Protein AF-A0A7Y5TI90-F1 (afdb_monomer_lite)

Foldseek 3Di:
DDDDDDDDDPDAAAAPVRARDDPVRHHCPPDDDDDPVCPPPPFAFDPQLVVLVVCCVPPNDPVSVVSNVVCVVPAKKWFWKAWDFDDFDPPDPDGTPRDTDIGTDWDADPVRDIDTDIDRGPVVVCVVPVRTDTDIDD

Secondary structure (DSSP, 8-state):
-------------B-TTS-BB-TTS-BSTT--PPP-S-TT--SPPPHHHHHHHHHHHHS--HHHHHHHHHHHHHS-EEEEEEEEE------SSS-----EEEEE--EE-TTS-EE---BS-HHHHHHH-TTPEEEEE-

pLDDT: mean 83.66, std 18.11, range [30.25, 98.19]

Radius of gyration: 24.12 Å; chains: 1; bounding box: 44×69×64 Å

Structure (mmCIF, N/CA/C/O backbone):
data_AF-A0A7Y5TI90-F1
#
_entry.id   AF-A0A7Y5TI90-F1
#
loop_
_atom_site.group_PDB
_atom_site.id
_atom_site.type_symbol
_atom_site.label_atom_id
_atom_site.label_alt_id
_atom_site.label_comp_id
_atom_site.label_asym_id
_atom_site.label_entity_id
_atom_site.label_seq_id
_atom_site.pdbx_PDB_ins_code
_atom_site.Cartn_x
_atom_site.Cartn_y
_atom_site.Cartn_z
_atom_site.occupancy
_atom_site.B_iso_or_equiv
_atom_site.auth_seq_id
_atom_site.auth_comp_id
_atom_site.auth_asym_id
_atom_site.auth_atom_id
_atom_site.pdbx_PDB_model_num
ATOM 1 N N . MET A 1 1 ? -4.852 -47.982 -32.701 1.00 38.16 1 MET A N 1
ATOM 2 C CA . MET A 1 1 ? -4.005 -47.191 -33.613 1.00 38.16 1 MET A CA 1
ATOM 3 C C . MET A 1 1 ? -3.700 -45.879 -32.924 1.00 38.16 1 MET A C 1
ATOM 5 O O . MET A 1 1 ? -4.611 -45.121 -32.628 1.00 38.16 1 MET A O 1
ATOM 9 N N . THR A 1 2 ? -2.434 -45.739 -32.555 1.00 40.16 2 THR A N 1
ATOM 10 C CA . THR A 1 2 ? -1.797 -44.613 -31.867 1.00 40.16 2 THR A CA 1
ATOM 11 C C . THR A 1 2 ? -1.664 -43.410 -32.797 1.00 40.16 2 THR A C 1
ATOM 13 O O . THR A 1 2 ? -1.452 -43.592 -33.992 1.00 40.16 2 THR A O 1
ATOM 16 N N . GLY A 1 3 ? -1.719 -42.202 -32.239 1.00 30.25 3 GLY A N 1
ATOM 17 C CA . GLY A 1 3 ? -1.345 -40.972 -32.934 1.00 30.25 3 GLY A CA 1
ATOM 18 C C . GLY A 1 3 ? -1.461 -39.765 -32.013 1.00 30.25 3 GLY A C 1
ATOM 19 O O . GLY A 1 3 ? -2.412 -39.001 -32.121 1.00 30.25 3 GLY A O 1
ATOM 20 N N . ALA A 1 4 ? -0.533 -39.655 -31.061 1.00 35.34 4 ALA A N 1
ATOM 21 C CA . ALA A 1 4 ? -0.366 -38.477 -30.221 1.00 35.34 4 ALA A CA 1
ATOM 22 C C . ALA A 1 4 ? 0.075 -37.279 -31.079 1.00 35.34 4 ALA A C 1
ATOM 24 O O . ALA A 1 4 ? 0.942 -37.419 -31.940 1.00 35.34 4 ALA A O 1
ATOM 25 N N . ALA A 1 5 ? -0.523 -36.113 -30.840 1.00 39.38 5 ALA A N 1
ATOM 26 C CA . ALA A 1 5 ? -0.069 -34.851 -31.402 1.00 39.38 5 ALA A CA 1
ATOM 27 C C . ALA A 1 5 ? 1.146 -34.364 -30.598 1.00 39.38 5 ALA A C 1
ATOM 29 O O . ALA A 1 5 ? 1.007 -33.913 -29.461 1.00 39.38 5 ALA A O 1
ATOM 30 N N . GLU A 1 6 ? 2.341 -34.484 -31.172 1.00 35.75 6 GLU A N 1
ATOM 31 C CA . GLU A 1 6 ? 3.555 -33.880 -30.626 1.00 35.75 6 GLU A CA 1
ATOM 32 C C . GLU A 1 6 ? 3.551 -32.377 -30.934 1.00 35.75 6 GLU A C 1
ATOM 34 O O . GLU A 1 6 ? 3.663 -31.942 -32.080 1.00 35.75 6 GLU A O 1
ATOM 39 N N . GLY A 1 7 ? 3.390 -31.570 -29.884 1.00 35.31 7 GLY A N 1
ATOM 40 C CA . GLY A 1 7 ? 3.568 -30.125 -29.940 1.00 35.31 7 GLY A CA 1
ATOM 41 C C . GLY A 1 7 ? 5.039 -29.777 -30.164 1.00 35.31 7 GLY A C 1
ATOM 42 O O . GLY A 1 7 ? 5.887 -30.047 -29.313 1.00 35.31 7 GLY A O 1
ATOM 43 N N . SER A 1 8 ? 5.323 -29.156 -31.309 1.00 39.00 8 SER A N 1
ATOM 44 C CA . SER A 1 8 ? 6.608 -28.552 -31.671 1.00 39.00 8 SER A CA 1
ATOM 45 C C . SER A 1 8 ? 7.084 -27.579 -30.582 1.00 39.00 8 SER A C 1
ATOM 47 O O . SER A 1 8 ? 6.670 -26.419 -30.549 1.00 39.00 8 SER A O 1
ATOM 49 N N . HIS A 1 9 ? 7.973 -28.038 -29.700 1.00 44.59 9 HIS A N 1
ATOM 50 C CA . HIS A 1 9 ? 8.706 -27.175 -28.778 1.00 44.59 9 HIS A CA 1
ATOM 51 C C . HIS A 1 9 ? 9.716 -26.354 -29.584 1.00 44.59 9 HIS A C 1
ATOM 53 O O . HIS A 1 9 ? 10.595 -26.914 -30.240 1.00 44.59 9 HIS A O 1
ATOM 59 N N . GLY A 1 10 ? 9.568 -25.027 -29.564 1.00 49.62 10 GLY A N 1
ATOM 60 C CA . GLY A 1 10 ? 10.476 -24.105 -30.241 1.00 49.62 10 GLY A CA 1
ATOM 61 C C . GLY A 1 10 ? 11.925 -24.368 -29.832 1.00 49.62 10 GLY A C 1
ATOM 62 O O . GLY A 1 10 ? 12.247 -24.412 -28.646 1.00 49.62 10 GLY A O 1
ATOM 63 N N . SER A 1 11 ? 12.792 -24.571 -30.824 1.00 60.84 11 SER A N 1
ATOM 64 C CA . SER A 1 11 ? 14.235 -24.700 -30.625 1.00 60.84 11 SER A CA 1
ATOM 65 C C . SER A 1 11 ? 14.749 -23.489 -29.843 1.00 60.84 11 SER A C 1
ATOM 67 O O . SER A 1 11 ? 14.777 -22.385 -30.381 1.00 60.84 11 SER A O 1
ATOM 69 N N . GLY A 1 12 ? 15.160 -23.688 -28.589 1.00 72.44 12 GLY A N 1
ATOM 70 C CA . GLY A 1 12 ? 15.764 -22.631 -27.780 1.00 72.44 12 GLY A CA 1
ATOM 71 C C . GLY A 1 12 ? 16.990 -22.023 -28.467 1.00 72.44 12 GLY A C 1
ATOM 72 O O . GLY A 1 12 ? 17.738 -22.727 -29.153 1.00 72.44 12 GLY A O 1
ATOM 73 N N . HIS A 1 13 ? 17.190 -20.715 -28.291 1.00 81.94 13 HIS A N 1
ATOM 74 C CA . HIS A 1 13 ? 18.363 -20.017 -28.810 1.00 81.94 13 HIS A CA 1
ATOM 75 C C . HIS A 1 13 ? 19.641 -20.625 -28.222 1.00 81.94 13 HIS A C 1
ATOM 77 O O . HIS A 1 13 ? 19.696 -20.998 -27.046 1.00 81.94 13 HIS A O 1
ATOM 83 N N . ARG A 1 14 ? 20.667 -20.755 -29.062 1.00 88.06 14 ARG A N 1
ATOM 84 C CA . ARG A 1 14 ? 21.992 -21.238 -28.672 1.00 88.06 14 ARG A CA 1
ATOM 85 C C . ARG A 1 14 ? 23.052 -20.243 -29.118 1.00 88.06 14 ARG A C 1
ATOM 87 O O . ARG A 1 14 ? 22.870 -19.577 -30.134 1.00 88.06 14 ARG A O 1
ATOM 94 N N . ASP A 1 15 ? 24.135 -20.139 -28.358 1.00 87.00 15 ASP A N 1
ATOM 95 C CA . ASP A 1 15 ? 25.283 -19.315 -28.735 1.00 87.00 15 ASP A CA 1
ATOM 96 C C . ASP A 1 15 ? 26.166 -20.014 -29.785 1.00 87.00 15 ASP A C 1
ATOM 98 O O . ASP A 1 15 ? 25.903 -21.144 -30.208 1.00 87.00 15 ASP A O 1
ATOM 102 N N . ALA A 1 16 ? 27.251 -19.352 -30.193 1.00 84.44 16 ALA A N 1
ATOM 103 C CA . ALA A 1 16 ? 28.215 -19.894 -31.153 1.00 84.44 16 ALA A CA 1
ATOM 104 C C . ALA A 1 16 ? 28.914 -21.187 -30.676 1.00 84.44 16 ALA A C 1
ATOM 106 O O . ALA A 1 16 ? 29.538 -21.878 -31.479 1.00 84.44 16 ALA A O 1
ATOM 107 N N . GLN A 1 17 ? 28.813 -21.527 -29.387 1.00 84.62 17 GLN A N 1
ATOM 108 C CA . GLN A 1 17 ? 29.365 -22.732 -28.766 1.00 84.62 17 GLN A CA 1
ATOM 109 C C . GLN A 1 17 ? 28.280 -23.786 -28.477 1.00 84.62 17 GLN A C 1
ATOM 111 O O . GLN A 1 17 ? 28.563 -24.817 -27.868 1.00 84.62 17 GLN A O 1
ATOM 116 N N . GLY A 1 18 ? 27.038 -23.557 -28.915 1.00 86.25 18 GLY A N 1
ATOM 117 C CA . GLY A 1 18 ? 25.920 -24.477 -28.729 1.00 86.25 18 GLY A CA 1
ATOM 118 C C . GLY A 1 18 ? 25.314 -24.470 -27.323 1.00 86.25 18 GLY A C 1
ATOM 119 O O . GLY A 1 18 ? 24.439 -25.297 -27.046 1.00 86.25 18 GLY A O 1
ATOM 120 N N . ARG A 1 19 ? 25.724 -23.560 -26.433 1.00 87.69 19 ARG A N 1
ATOM 121 C CA . ARG A 1 19 ? 25.138 -23.418 -25.092 1.00 87.69 19 ARG A CA 1
ATOM 122 C C . ARG A 1 19 ? 23.770 -22.748 -25.190 1.00 87.69 19 ARG A C 1
ATOM 124 O O . ARG A 1 19 ? 23.586 -21.920 -26.079 1.00 87.69 19 ARG A O 1
ATOM 131 N N . PRO A 1 20 ? 22.816 -23.056 -24.293 1.00 89.94 20 PRO A N 1
ATOM 132 C CA . PRO A 1 20 ? 21.576 -22.296 -24.198 1.00 89.94 20 PRO A CA 1
ATOM 133 C C . PRO A 1 20 ? 21.888 -20.805 -24.065 1.00 89.94 20 PRO A C 1
ATOM 135 O O . PRO A 1 20 ? 22.676 -20.414 -23.200 1.00 89.94 20 PRO A O 1
ATOM 138 N N . ALA A 1 21 ? 21.249 -19.985 -24.888 1.00 90.31 21 ALA A N 1
ATOM 139 C CA . ALA A 1 21 ? 21.475 -18.551 -24.947 1.00 90.31 21 ALA A CA 1
ATOM 140 C C . ALA A 1 21 ? 20.159 -17.771 -24.956 1.00 90.31 21 ALA A C 1
ATOM 142 O O . ALA A 1 21 ? 19.089 -18.329 -25.215 1.00 90.31 21 ALA A O 1
ATOM 143 N N . ASP A 1 22 ? 20.236 -16.486 -24.632 1.00 87.62 22 ASP A N 1
ATOM 144 C CA . ASP A 1 22 ? 19.128 -15.559 -24.834 1.00 87.62 22 ASP A CA 1
ATOM 145 C C . ASP A 1 22 ? 18.970 -15.194 -26.321 1.00 87.62 22 ASP A C 1
ATOM 147 O O . ASP A 1 22 ? 19.723 -15.641 -27.192 1.00 87.62 22 ASP A O 1
ATOM 151 N N . SER A 1 23 ? 17.975 -14.365 -26.631 1.00 86.62 23 SER A N 1
ATOM 152 C CA . SER A 1 23 ? 17.723 -13.887 -27.994 1.00 86.62 23 SER A CA 1
ATOM 153 C C . SER A 1 23 ? 18.863 -13.037 -28.573 1.00 86.62 23 SER A C 1
ATOM 155 O O . SER A 1 23 ? 18.893 -12.824 -29.782 1.00 86.62 23 SER A O 1
ATOM 157 N N . ALA A 1 24 ? 19.802 -12.565 -27.745 1.00 85.06 24 ALA A N 1
ATOM 158 C CA . ALA A 1 24 ? 21.003 -11.847 -28.168 1.00 85.06 24 ALA A CA 1
ATOM 15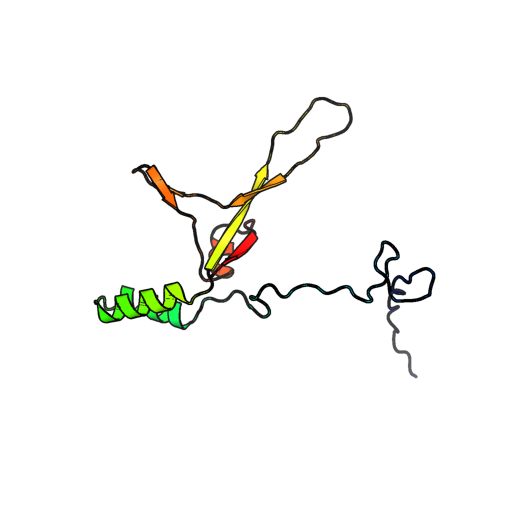9 C C . ALA A 1 24 ? 22.212 -12.782 -28.384 1.00 85.06 24 ALA A C 1
ATOM 161 O O . ALA A 1 24 ? 23.310 -12.312 -28.684 1.00 85.06 24 ALA A O 1
ATOM 162 N N . GLY A 1 25 ? 22.032 -14.102 -28.245 1.00 85.62 25 GLY A N 1
ATOM 163 C CA . GLY A 1 25 ? 23.088 -15.096 -28.437 1.00 85.62 25 GLY A CA 1
ATOM 164 C C . GLY A 1 25 ? 24.085 -15.173 -27.279 1.00 85.62 25 GLY A C 1
ATOM 165 O O . GLY A 1 25 ? 25.141 -15.785 -27.431 1.00 85.62 25 GLY A O 1
ATOM 166 N N . GLN A 1 26 ? 23.777 -14.581 -26.120 1.00 85.56 26 GLN A N 1
ATOM 167 C CA . GLN A 1 26 ? 24.602 -14.711 -24.922 1.00 85.56 26 GLN A CA 1
ATOM 168 C C . GLN A 1 26 ? 24.170 -15.912 -24.087 1.00 85.56 26 GLN A C 1
ATOM 170 O O . GLN A 1 26 ? 22.996 -16.037 -23.733 1.00 85.56 26 GLN A O 1
ATOM 175 N N . ALA A 1 27 ? 25.138 -16.740 -23.692 1.00 88.75 27 ALA A N 1
ATOM 176 C CA . ALA A 1 27 ? 24.904 -17.890 -22.827 1.00 88.75 27 ALA A CA 1
ATOM 177 C C . ALA A 1 27 ? 24.157 -17.518 -21.532 1.00 88.75 27 ALA A C 1
ATOM 179 O O . ALA A 1 27 ? 24.413 -16.475 -20.924 1.00 88.75 27 ALA A O 1
ATOM 180 N N . TRP A 1 28 ? 23.254 -18.400 -21.098 1.00 84.81 28 TRP A N 1
ATOM 181 C CA . TRP A 1 28 ? 22.576 -18.293 -19.798 1.00 84.81 28 TRP A CA 1
ATOM 182 C C . TRP A 1 28 ? 23.495 -18.604 -18.613 1.00 84.81 28 TRP A C 1
ATOM 184 O O . TRP A 1 28 ? 23.214 -18.211 -17.485 1.00 84.81 28 TRP A O 1
ATOM 194 N N . GLU A 1 29 ? 24.587 -19.324 -18.861 1.00 87.00 29 GLU A N 1
ATOM 195 C C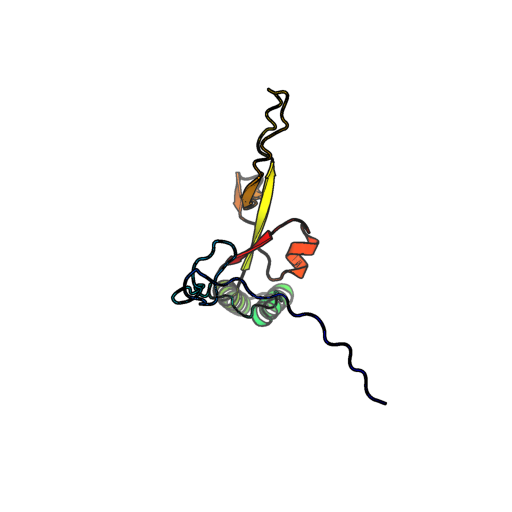A . GLU A 1 29 ? 25.565 -19.706 -17.848 1.00 87.00 29 GLU A CA 1
ATOM 196 C C . GLU A 1 29 ? 26.111 -18.472 -17.110 1.00 87.00 29 GLU A C 1
ATOM 198 O O . GLU A 1 29 ? 26.590 -17.522 -17.726 1.00 87.00 29 GLU A O 1
ATOM 203 N N . GLY A 1 30 ? 26.007 -18.475 -15.778 1.00 83.50 30 GLY A N 1
ATOM 204 C CA . GLY A 1 30 ? 26.441 -17.362 -14.926 1.00 83.50 30 GLY A CA 1
ATOM 205 C C . GLY A 1 30 ? 25.442 -16.206 -14.790 1.00 83.50 30 GLY A C 1
ATOM 206 O O . GLY A 1 30 ? 25.690 -15.305 -13.992 1.00 83.50 30 GLY A O 1
ATOM 207 N N . LYS A 1 31 ? 24.303 -16.227 -15.500 1.00 84.75 31 LYS A N 1
ATOM 208 C CA . LYS A 1 31 ? 23.209 -15.267 -15.288 1.00 84.75 31 LYS A CA 1
ATOM 209 C C . LYS A 1 31 ? 22.320 -15.745 -14.139 1.00 84.75 31 LYS A C 1
ATOM 211 O O . LYS A 1 31 ? 21.807 -16.860 -14.165 1.00 84.75 31 LYS A O 1
ATOM 216 N N . SER A 1 32 ? 22.105 -14.892 -13.143 1.00 82.69 32 SER A N 1
ATOM 217 C CA . SER A 1 32 ? 21.137 -15.116 -12.068 1.00 82.69 32 SER A CA 1
ATOM 218 C C . SER A 1 32 ? 20.252 -13.886 -11.904 1.00 82.69 32 SER A C 1
ATOM 220 O O . SER A 1 32 ? 20.699 -12.755 -12.089 1.00 82.69 32 SER A O 1
ATOM 222 N N . ILE A 1 33 ? 18.978 -14.110 -11.581 1.00 78.69 33 ILE A N 1
ATOM 223 C CA . ILE A 1 33 ? 18.064 -13.036 -11.192 1.00 78.69 33 ILE A CA 1
ATOM 224 C C . ILE A 1 33 ? 18.124 -12.943 -9.665 1.00 78.69 33 ILE A C 1
ATOM 226 O O . ILE A 1 33 ? 17.811 -13.933 -8.997 1.00 78.69 33 ILE A O 1
ATOM 230 N N . PRO A 1 34 ? 18.538 -11.801 -9.090 1.00 79.75 34 PRO A N 1
ATOM 231 C CA . PRO A 1 34 ? 18.484 -11.602 -7.650 1.00 79.75 34 PRO A CA 1
ATOM 232 C C . PRO A 1 34 ? 17.047 -11.759 -7.144 1.00 79.75 34 PRO A C 1
ATOM 234 O O . PRO A 1 34 ? 16.114 -11.215 -7.735 1.00 79.75 34 PRO A O 1
ATOM 237 N N . SER A 1 35 ? 16.854 -12.484 -6.039 1.00 78.56 35 SER A N 1
ATOM 238 C CA . SER A 1 35 ? 15.550 -12.500 -5.371 1.00 78.56 35 SER A CA 1
ATOM 239 C C . SER A 1 35 ? 15.286 -11.128 -4.753 1.00 78.56 35 SER A C 1
ATOM 241 O O . SER A 1 35 ? 16.143 -10.569 -4.073 1.00 78.56 35 SER A O 1
ATOM 243 N N . HIS A 1 36 ? 14.087 -10.596 -4.974 1.00 75.50 36 HIS A N 1
ATOM 244 C CA . HIS A 1 36 ? 13.653 -9.302 -4.448 1.00 75.50 36 HIS A CA 1
ATOM 245 C C . HIS A 1 36 ? 12.942 -9.418 -3.084 1.00 75.50 36 HIS A C 1
ATOM 247 O O . HIS A 1 36 ? 12.202 -8.518 -2.711 1.00 75.50 36 HIS A O 1
ATOM 253 N N . GLY A 1 37 ? 13.086 -10.532 -2.351 1.00 79.94 37 GLY A N 1
ATOM 254 C CA . GLY A 1 37 ? 12.555 -10.698 -0.981 1.00 79.94 37 GLY A CA 1
ATOM 255 C C . GLY A 1 37 ? 11.029 -10.841 -0.847 1.00 79.94 37 GLY A C 1
ATOM 256 O O . GLY A 1 37 ? 10.543 -11.184 0.225 1.00 79.94 37 GLY A O 1
ATOM 257 N N . PHE A 1 38 ? 10.288 -10.639 -1.938 1.00 80.25 38 PHE A N 1
ATOM 258 C CA . PHE A 1 38 ? 8.830 -10.816 -2.047 1.00 80.25 38 PHE A CA 1
ATOM 259 C C . PHE A 1 38 ? 8.463 -12.005 -2.952 1.00 80.25 38 PHE A C 1
ATOM 261 O O . PHE A 1 38 ? 7.412 -12.037 -3.584 1.00 80.25 38 PHE A O 1
ATOM 268 N N . SER A 1 39 ? 9.372 -12.969 -3.109 1.00 77.12 39 SER A N 1
ATOM 269 C CA . SER A 1 39 ? 9.105 -14.175 -3.896 1.00 77.12 39 SER A CA 1
ATOM 270 C C . SER A 1 39 ? 8.024 -15.022 -3.213 1.00 77.12 39 SER A C 1
ATOM 272 O O . SER A 1 39 ? 8.141 -15.313 -2.028 1.00 77.12 39 SER A O 1
ATOM 274 N N . GLY A 1 40 ? 7.001 -15.440 -3.965 1.00 82.50 40 GLY A N 1
ATOM 275 C CA . GLY A 1 40 ? 5.883 -16.238 -3.437 1.00 82.50 40 GLY A CA 1
ATOM 276 C C . GLY A 1 40 ? 4.745 -15.418 -2.825 1.00 82.50 40 GLY A C 1
ATOM 277 O O . GLY A 1 40 ? 3.810 -15.993 -2.284 1.00 82.50 40 GLY A O 1
ATOM 278 N N . ASP A 1 41 ? 4.819 -14.095 -2.926 1.00 89.19 41 ASP A N 1
ATOM 279 C CA . ASP A 1 41 ? 3.738 -13.197 -2.558 1.00 89.19 41 ASP A CA 1
ATOM 280 C C . ASP A 1 41 ? 2.524 -13.373 -3.498 1.00 89.19 41 ASP A C 1
ATOM 282 O O . ASP A 1 41 ? 2.640 -13.193 -4.712 1.00 89.19 41 ASP A O 1
ATOM 286 N N . ASP A 1 42 ? 1.367 -13.734 -2.937 1.00 93.38 42 ASP A N 1
ATOM 287 C CA . ASP A 1 42 ? 0.111 -13.970 -3.664 1.00 93.38 42 ASP A CA 1
ATOM 288 C C . ASP A 1 42 ? -0.771 -12.715 -3.813 1.00 93.38 42 ASP A C 1
ATOM 290 O O . ASP A 1 42 ? -1.829 -12.757 -4.445 1.00 93.38 42 ASP A O 1
ATOM 294 N N . GLY A 1 43 ? -0.330 -11.584 -3.256 1.00 94.88 43 GLY A N 1
ATOM 295 C CA . GLY A 1 43 ? -1.036 -10.309 -3.308 1.00 94.88 43 GLY A CA 1
ATOM 296 C C . GLY A 1 43 ? -2.190 -10.150 -2.318 1.00 94.88 43 GLY A C 1
ATOM 297 O O . GLY A 1 43 ? -2.870 -9.121 -2.365 1.00 94.88 43 GLY A O 1
ATOM 298 N N . THR A 1 44 ? -2.431 -11.120 -1.436 1.00 97.00 44 THR A N 1
ATOM 299 C CA . THR A 1 44 ? -3.456 -11.017 -0.391 1.00 97.00 44 THR A CA 1
ATOM 300 C C . THR A 1 44 ? -2.977 -10.171 0.796 1.00 97.00 44 THR A C 1
ATOM 302 O O . THR A 1 44 ? -1.778 -9.948 0.992 1.00 97.00 44 THR A O 1
ATOM 305 N N . ALA A 1 45 ? -3.933 -9.638 1.564 1.00 96.62 45 ALA A N 1
ATOM 306 C CA . ALA A 1 45 ? -3.623 -8.895 2.780 1.00 96.62 45 ALA A CA 1
ATOM 307 C C . ALA A 1 45 ? -3.137 -9.831 3.889 1.00 96.62 45 ALA A C 1
ATOM 309 O O . ALA A 1 45 ? -3.655 -10.934 4.041 1.00 96.62 45 ALA A O 1
ATOM 310 N N . ASP A 1 46 ? -2.195 -9.344 4.695 1.00 95.25 46 ASP A N 1
ATOM 311 C CA . ASP A 1 46 ? -1.750 -10.034 5.902 1.00 95.25 46 ASP A CA 1
ATOM 312 C C . ASP A 1 46 ? -2.929 -10.206 6.878 1.00 95.25 46 ASP A C 1
ATOM 314 O O . ASP A 1 46 ? -3.575 -9.231 7.281 1.00 95.25 46 ASP A O 1
ATOM 318 N N . GLU A 1 47 ? -3.230 -11.456 7.233 1.00 95.19 47 GLU A N 1
ATOM 319 C CA . GLU A 1 47 ? -4.356 -11.799 8.099 1.00 95.19 47 GLU A CA 1
ATOM 320 C C . GLU A 1 47 ? -4.227 -11.176 9.496 1.00 95.19 47 GLU A C 1
ATOM 322 O O . GLU A 1 47 ? -5.240 -10.755 10.064 1.00 95.19 47 GLU A O 1
ATOM 327 N N . GLU A 1 48 ? -3.007 -11.057 10.035 1.00 95.31 48 GLU A N 1
ATOM 328 C CA . GLU A 1 48 ? -2.762 -10.453 11.348 1.00 95.31 48 GLU A CA 1
ATOM 329 C C . GLU A 1 48 ? -3.055 -8.952 11.317 1.00 95.31 48 GLU A C 1
ATOM 331 O O . GLU A 1 48 ? -3.753 -8.439 12.196 1.00 95.31 48 GLU A O 1
ATOM 336 N N . LEU A 1 49 ? -2.610 -8.252 10.266 1.00 96.56 49 LEU A N 1
ATOM 337 C CA . LEU A 1 49 ? -2.919 -6.833 10.080 1.00 96.56 49 LEU A CA 1
ATOM 338 C C . LEU A 1 49 ? -4.425 -6.607 9.932 1.00 96.56 49 LEU A C 1
ATOM 340 O O . LEU A 1 49 ? -4.986 -5.698 10.547 1.00 96.56 49 LEU A O 1
ATOM 344 N N . VAL A 1 50 ? -5.101 -7.436 9.134 1.00 96.75 50 VAL A N 1
ATOM 345 C CA . VAL A 1 50 ? -6.552 -7.336 8.946 1.00 96.75 50 VAL A CA 1
ATOM 346 C C . VAL A 1 50 ? -7.293 -7.585 10.262 1.00 96.75 50 VAL A C 1
ATOM 348 O O . VAL A 1 50 ? -8.251 -6.870 10.567 1.00 96.75 50 VAL A O 1
ATOM 351 N N . ALA A 1 51 ? -6.864 -8.566 11.059 1.00 96.12 51 ALA A N 1
ATOM 352 C CA . ALA A 1 51 ? -7.439 -8.826 12.374 1.00 96.12 51 ALA A CA 1
ATOM 353 C C . ALA A 1 51 ? -7.227 -7.644 13.334 1.00 96.12 51 ALA A C 1
ATOM 355 O O . ALA A 1 51 ? -8.183 -7.217 13.986 1.00 96.12 51 ALA A O 1
ATOM 356 N N . ALA A 1 52 ? -6.020 -7.069 13.369 1.00 96.62 52 ALA A N 1
ATOM 357 C CA . ALA A 1 52 ? -5.700 -5.915 14.204 1.00 96.62 52 ALA A CA 1
ATOM 358 C C . ALA A 1 52 ? -6.515 -4.670 13.815 1.00 96.62 52 ALA A C 1
ATOM 360 O O . ALA A 1 52 ? -7.071 -4.003 14.685 1.00 96.62 52 ALA A O 1
ATOM 361 N N . LEU A 1 53 ? -6.675 -4.396 12.514 1.00 96.06 53 LEU A N 1
ATOM 362 C CA . LEU A 1 53 ? -7.519 -3.304 12.015 1.00 96.06 53 LEU A CA 1
ATOM 363 C C . LEU A 1 53 ? -8.987 -3.481 12.427 1.00 96.06 53 LEU A C 1
ATOM 365 O O . LEU A 1 53 ? -9.626 -2.524 12.866 1.00 96.06 53 LEU A O 1
ATOM 369 N N . ARG A 1 54 ? -9.528 -4.705 12.324 1.00 97.06 54 ARG A N 1
ATOM 370 C CA . ARG A 1 54 ? -10.898 -4.997 12.780 1.00 97.06 54 ARG A CA 1
ATOM 371 C C . ARG A 1 54 ? -11.042 -4.798 14.285 1.00 97.06 54 ARG A C 1
ATOM 373 O O . ARG A 1 54 ? -12.023 -4.192 14.705 1.00 97.06 54 ARG A O 1
ATOM 380 N N . ALA A 1 55 ? -10.079 -5.276 15.074 1.00 96.56 55 ALA A N 1
ATOM 381 C CA . ALA A 1 55 ? -10.083 -5.110 16.523 1.00 96.56 55 ALA A CA 1
ATOM 382 C C . ALA A 1 55 ? -10.034 -3.627 16.917 1.00 96.56 55 ALA A C 1
ATOM 384 O O . ALA A 1 55 ? -10.832 -3.195 17.746 1.00 96.56 55 ALA A O 1
ATOM 385 N N . ALA A 1 56 ? -9.167 -2.837 16.275 1.00 96.75 56 ALA A N 1
ATOM 386 C CA . ALA A 1 56 ? -9.059 -1.398 16.509 1.00 96.75 56 ALA A CA 1
ATOM 387 C C . ALA A 1 56 ? -10.363 -0.658 16.174 1.00 96.75 56 ALA A C 1
ATOM 389 O O . ALA A 1 56 ? -10.756 0.257 16.894 1.00 96.75 56 ALA A O 1
ATOM 390 N N . ALA A 1 57 ? -11.062 -1.080 15.115 1.00 96.69 57 ALA A N 1
ATOM 391 C CA . ALA A 1 57 ? -12.347 -0.504 14.729 1.00 96.69 57 ALA A CA 1
ATOM 392 C C . ALA A 1 57 ? -13.501 -0.900 15.669 1.00 96.69 57 ALA A C 1
ATOM 394 O O . ALA A 1 57 ? -14.409 -0.100 15.887 1.00 96.69 57 ALA A O 1
ATOM 395 N N . SER A 1 58 ? -13.501 -2.126 16.205 1.00 97.06 58 SER A N 1
ATOM 396 C CA . SER A 1 58 ? -14.600 -2.630 17.039 1.00 97.06 58 SER A CA 1
ATOM 397 C C . SER A 1 58 ? -14.446 -2.302 18.523 1.00 97.06 58 SER A C 1
ATOM 399 O O . SER A 1 58 ? -15.435 -2.007 19.191 1.00 97.06 58 SER A O 1
ATOM 401 N N . THR A 1 59 ? -13.220 -2.380 19.040 1.00 94.81 59 THR A N 1
ATOM 402 C CA . THR A 1 59 ? -12.910 -2.271 20.469 1.00 94.81 59 THR A CA 1
ATOM 403 C C . THR A 1 59 ? -11.601 -1.495 20.645 1.00 94.81 59 THR A C 1
ATOM 405 O O . THR A 1 59 ? -10.554 -2.100 20.878 1.00 94.81 59 THR A O 1
ATOM 408 N N . PRO A 1 60 ? -11.633 -0.159 20.512 1.00 93.50 60 PRO A N 1
ATOM 409 C CA . PRO A 1 60 ? -10.437 0.664 20.636 1.00 93.50 60 PRO A CA 1
ATOM 410 C C . PRO A 1 60 ? -9.826 0.556 22.039 1.00 93.50 60 PRO A C 1
ATOM 412 O O . PRO A 1 60 ? -10.549 0.454 23.032 1.00 93.50 60 PRO A O 1
ATOM 415 N N . GLY A 1 61 ? -8.501 0.630 22.121 1.00 96.19 61 GLY A N 1
ATOM 416 C CA . GLY A 1 61 ? -7.756 0.669 23.378 1.00 96.19 61 GLY A CA 1
ATOM 417 C C . GLY A 1 61 ? -6.252 0.540 23.149 1.00 96.19 61 GLY A C 1
ATOM 418 O O . GLY A 1 61 ? -5.830 0.031 22.112 1.00 96.19 61 GLY A O 1
ATOM 419 N N . ASP A 1 62 ? -5.458 0.974 24.126 1.00 97.00 62 ASP A N 1
ATOM 420 C CA . ASP A 1 62 ? -3.996 1.094 24.016 1.00 97.00 62 ASP A CA 1
ATOM 421 C C . ASP A 1 62 ? -3.303 -0.229 23.640 1.00 97.00 62 ASP A C 1
ATOM 423 O O . ASP A 1 62 ? -2.373 -0.250 22.829 1.00 97.00 62 ASP A O 1
ATOM 427 N N . ASP A 1 63 ? -3.784 -1.355 24.177 1.00 96.19 63 ASP A N 1
ATOM 428 C CA . ASP A 1 63 ? -3.259 -2.687 23.849 1.00 96.19 63 ASP A CA 1
ATOM 429 C C . ASP A 1 63 ? -3.530 -3.055 22.381 1.00 96.19 63 ASP A C 1
ATOM 431 O O . ASP A 1 63 ? -2.671 -3.608 21.693 1.00 96.19 63 ASP A O 1
ATOM 435 N N . VAL A 1 64 ? -4.721 -2.718 21.879 1.00 96.62 64 VAL A N 1
ATOM 436 C CA . VAL A 1 64 ? -5.128 -2.985 20.493 1.00 96.62 64 VAL A CA 1
ATOM 437 C C . VAL A 1 64 ? -4.367 -2.083 19.527 1.00 96.62 64 VAL A C 1
ATOM 439 O O . VAL A 1 64 ? -3.932 -2.545 18.475 1.00 96.62 64 VAL A O 1
ATOM 442 N N . GLU A 1 65 ? -4.158 -0.819 19.893 1.00 96.69 65 GLU A N 1
ATOM 443 C CA . GLU A 1 65 ? -3.327 0.107 19.125 1.00 96.69 65 GLU A CA 1
ATOM 444 C C . GLU A 1 65 ? -1.879 -0.384 19.053 1.00 96.69 65 GLU A C 1
ATOM 446 O O . GLU A 1 65 ? -1.299 -0.430 17.970 1.00 96.69 65 GLU A O 1
ATOM 451 N N . SER A 1 66 ? -1.317 -0.839 20.174 1.00 96.44 66 SER A N 1
ATOM 452 C CA . SER A 1 66 ? 0.043 -1.387 20.222 1.00 96.44 66 SER A CA 1
ATOM 453 C C . SER A 1 66 ? 0.201 -2.611 19.314 1.00 96.44 66 SER A C 1
ATOM 455 O O . SER A 1 66 ? 1.180 -2.708 18.570 1.00 96.44 66 SER A O 1
ATOM 457 N N . LEU A 1 67 ? -0.779 -3.522 19.324 1.00 95.19 67 LEU A N 1
ATOM 458 C CA . LEU A 1 67 ? -0.812 -4.673 18.418 1.00 95.19 67 LEU A CA 1
ATOM 459 C C . LEU A 1 67 ? -0.938 -4.242 16.953 1.00 95.19 67 LEU A C 1
ATOM 461 O O . LEU A 1 67 ? -0.204 -4.746 16.106 1.00 95.19 67 LEU A O 1
ATOM 465 N N . LEU A 1 68 ? -1.807 -3.273 16.653 1.00 97.25 68 LEU A N 1
ATOM 466 C CA . LEU A 1 68 ? -1.949 -2.732 15.304 1.00 97.25 68 LEU A CA 1
ATOM 467 C C . LEU A 1 68 ? -0.638 -2.120 14.806 1.00 97.25 68 LEU A C 1
ATOM 469 O O . LEU A 1 68 ? -0.235 -2.396 13.679 1.00 97.25 68 LEU A O 1
ATOM 473 N N . MET A 1 69 ? 0.046 -1.325 15.630 1.00 97.19 69 MET A N 1
ATOM 474 C CA . MET A 1 69 ? 1.326 -0.719 15.255 1.00 97.19 69 MET A CA 1
ATOM 475 C C . MET A 1 69 ? 2.401 -1.779 14.996 1.00 97.19 69 MET A C 1
ATOM 477 O O . MET A 1 69 ? 3.170 -1.644 14.042 1.00 97.19 69 MET A O 1
ATOM 481 N N . ALA A 1 70 ? 2.428 -2.859 15.784 1.00 96.19 70 ALA A N 1
ATOM 482 C CA . ALA A 1 70 ? 3.327 -3.984 15.546 1.00 96.19 70 ALA A CA 1
ATOM 483 C C . ALA A 1 70 ? 3.039 -4.674 14.200 1.00 96.19 70 ALA A C 1
ATOM 485 O O . ALA A 1 70 ? 3.969 -4.888 13.422 1.00 96.19 70 ALA A O 1
ATOM 486 N N . SER A 1 71 ? 1.768 -4.952 13.887 1.00 96.44 71 SER A N 1
ATOM 487 C CA . SER A 1 71 ? 1.372 -5.547 12.602 1.00 96.44 71 SER A CA 1
ATOM 488 C C . SER A 1 71 ? 1.652 -4.619 11.417 1.00 96.44 71 SER A C 1
ATOM 490 O O . SER A 1 71 ? 2.119 -5.072 10.376 1.00 96.44 71 SER A O 1
ATOM 492 N N . VAL A 1 72 ? 1.421 -3.310 11.557 1.00 95.88 72 VAL A N 1
ATOM 493 C CA . VAL A 1 72 ? 1.725 -2.308 10.518 1.00 95.88 72 VAL A CA 1
ATOM 494 C C . VAL A 1 72 ? 3.213 -2.307 10.167 1.00 95.88 72 VAL A C 1
ATOM 496 O O . VAL A 1 72 ? 3.557 -2.228 8.987 1.00 95.88 72 VAL A O 1
ATOM 499 N N . ALA A 1 73 ? 4.083 -2.421 11.173 1.00 95.44 73 ALA A N 1
ATOM 500 C CA . ALA A 1 73 ? 5.532 -2.390 10.999 1.00 95.44 73 ALA A CA 1
ATOM 501 C C . ALA A 1 73 ? 6.112 -3.662 10.352 1.00 95.44 73 ALA A C 1
ATOM 503 O O . ALA A 1 73 ? 7.174 -3.600 9.737 1.00 95.44 73 ALA A O 1
ATOM 504 N N . SER A 1 74 ? 5.456 -4.819 10.492 1.00 93.00 74 SER A N 1
ATOM 505 C CA . SER A 1 74 ? 5.908 -6.087 9.894 1.00 93.00 74 SER A CA 1
ATOM 506 C C . SER A 1 74 ? 5.281 -6.383 8.525 1.00 93.00 74 SER A C 1
ATOM 508 O O . SER A 1 74 ? 5.829 -7.176 7.745 1.00 93.00 74 SER A O 1
ATOM 510 N N . SER A 1 75 ? 4.150 -5.741 8.225 1.00 95.06 75 SER A N 1
ATOM 511 C CA . SER A 1 75 ? 3.356 -5.993 7.026 1.00 95.06 75 SER A CA 1
ATOM 512 C C . SER A 1 75 ? 4.056 -5.566 5.743 1.00 95.06 75 SER A C 1
ATOM 514 O O . SER A 1 75 ? 4.796 -4.586 5.684 1.00 95.06 75 SER A O 1
ATOM 516 N N . ARG A 1 76 ? 3.755 -6.295 4.669 1.00 94.94 76 ARG A N 1
ATOM 517 C CA . ARG A 1 76 ? 4.050 -5.851 3.307 1.00 94.94 76 ARG A CA 1
ATOM 518 C C . ARG A 1 76 ? 2.977 -4.858 2.867 1.00 94.94 76 ARG A C 1
ATOM 520 O O . ARG A 1 76 ? 1.788 -5.157 2.942 1.00 94.94 76 ARG A O 1
ATOM 527 N N . TRP A 1 77 ? 3.414 -3.724 2.337 1.00 96.12 77 TRP A N 1
ATOM 528 C CA . TRP A 1 77 ? 2.564 -2.683 1.767 1.00 96.12 77 TRP A CA 1
ATOM 529 C C . TRP A 1 77 ? 2.733 -2.615 0.257 1.00 96.12 77 TRP A C 1
ATOM 531 O O . TRP A 1 77 ? 3.793 -2.940 -0.274 1.00 96.12 77 TRP A O 1
ATOM 541 N N . LEU A 1 78 ? 1.695 -2.163 -0.439 1.00 97.12 78 LEU A N 1
ATOM 542 C CA . LEU A 1 78 ? 1.720 -1.922 -1.875 1.00 97.12 78 LEU A CA 1
ATOM 543 C C . LEU A 1 78 ? 1.581 -0.426 -2.141 1.00 97.12 78 LEU A C 1
ATOM 545 O O . LEU A 1 78 ? 0.537 0.164 -1.858 1.00 97.12 78 LEU A O 1
ATOM 549 N N . VAL A 1 79 ? 2.630 0.175 -2.699 1.00 97.00 79 VAL A N 1
ATOM 550 C CA . VAL A 1 79 ? 2.619 1.567 -3.163 1.00 97.00 79 VAL A CA 1
ATOM 551 C C . VAL A 1 79 ? 2.272 1.571 -4.655 1.00 97.00 79 VAL A C 1
ATOM 553 O O . VAL A 1 79 ? 2.934 0.867 -5.425 1.00 97.00 79 VAL A O 1
ATOM 556 N N . PRO A 1 80 ? 1.254 2.327 -5.101 1.00 96.62 80 PRO A N 1
ATOM 557 C CA . PRO A 1 80 ? 0.900 2.385 -6.509 1.00 96.62 80 PRO A CA 1
ATOM 558 C C . PRO A 1 80 ? 1.870 3.282 -7.282 1.00 96.62 80 PRO A C 1
ATOM 560 O O . PRO A 1 80 ? 2.154 4.420 -6.892 1.00 96.62 80 PRO A O 1
ATOM 563 N N . VAL A 1 81 ? 2.322 2.786 -8.430 1.00 95.12 81 VAL A N 1
ATOM 564 C CA . VAL A 1 81 ? 3.056 3.571 -9.423 1.00 95.12 81 VAL A CA 1
ATOM 565 C C . VAL A 1 81 ? 2.240 3.611 -10.709 1.00 95.12 81 VAL A C 1
ATOM 567 O O . VAL A 1 81 ? 1.871 2.569 -11.253 1.00 95.12 81 VAL A O 1
ATOM 570 N N . VAL A 1 82 ? 1.960 4.814 -11.200 1.00 91.69 82 VAL A N 1
ATOM 571 C CA . VAL A 1 82 ? 1.140 5.052 -12.394 1.00 91.69 82 VAL A CA 1
ATOM 572 C C . VAL A 1 82 ? 1.984 5.630 -13.522 1.00 91.69 82 VAL A C 1
ATOM 574 O O . VAL A 1 82 ? 3.015 6.266 -13.289 1.00 91.69 82 VAL A O 1
ATOM 577 N N . ALA A 1 83 ? 1.553 5.379 -14.754 1.00 88.06 83 ALA A N 1
ATOM 578 C CA . ALA A 1 83 ? 2.133 6.006 -15.929 1.00 88.06 83 ALA A CA 1
ATOM 579 C C . ALA A 1 83 ? 1.706 7.478 -15.989 1.00 88.06 83 ALA A C 1
ATOM 581 O O . ALA A 1 83 ? 0.519 7.793 -15.912 1.00 88.06 83 ALA A O 1
ATOM 582 N N . VAL A 1 84 ? 2.675 8.369 -16.152 1.00 79.50 84 VAL A N 1
ATOM 583 C CA . VAL A 1 84 ? 2.469 9.790 -16.414 1.00 79.50 84 VAL A CA 1
ATOM 584 C C . VAL A 1 84 ? 2.931 10.053 -17.840 1.00 79.50 84 VAL A C 1
ATOM 586 O O . VAL A 1 84 ? 4.075 9.767 -18.200 1.00 79.50 84 VAL A O 1
ATOM 589 N N . ALA A 1 85 ? 2.024 10.571 -18.666 1.00 68.00 85 ALA A N 1
ATOM 590 C CA . ALA A 1 85 ? 2.376 11.015 -20.004 1.00 68.00 85 ALA A CA 1
ATOM 591 C C . ALA A 1 85 ? 3.304 12.231 -19.888 1.00 68.00 85 ALA A C 1
ATOM 593 O O . ALA A 1 85 ? 2.924 13.238 -19.289 1.00 68.00 85 ALA A O 1
ATOM 594 N N . THR A 1 86 ? 4.507 12.131 -20.449 1.00 56.47 86 THR A N 1
ATOM 595 C CA . THR A 1 86 ? 5.327 13.317 -20.723 1.00 56.47 86 THR A CA 1
ATOM 596 C C . THR A 1 86 ? 5.001 13.837 -22.123 1.00 56.47 86 THR A C 1
ATOM 598 O O . THR A 1 86 ? 4.503 13.083 -22.956 1.00 56.47 86 THR A O 1
ATOM 601 N N . GLU A 1 87 ? 5.140 15.149 -22.31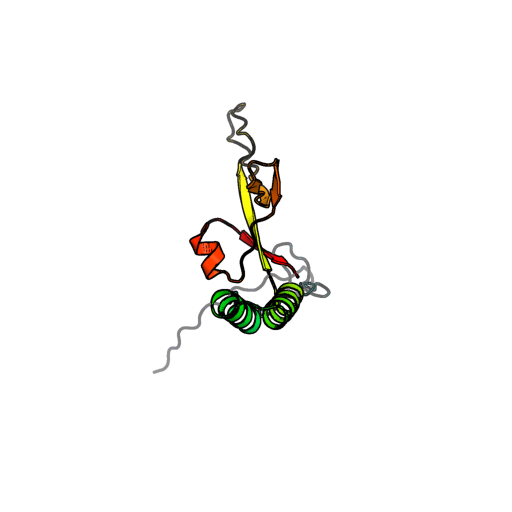8 1.00 54.88 87 GLU A N 1
ATOM 602 C CA . GLU A 1 87 ? 4.615 15.920 -23.455 1.00 54.88 87 GLU A CA 1
ATOM 603 C C . GLU A 1 87 ? 4.839 15.260 -24.830 1.00 54.88 87 GLU A C 1
ATOM 605 O O . GLU A 1 87 ? 5.897 14.704 -25.116 1.00 54.88 87 GLU A O 1
ATOM 610 N N . VAL A 1 88 ? 3.824 15.353 -25.694 1.00 55.28 88 VAL A N 1
ATOM 611 C CA . VAL A 1 88 ? 3.877 14.915 -27.094 1.00 55.28 88 VAL A CA 1
ATOM 612 C C . VAL A 1 88 ? 4.615 15.987 -27.898 1.00 55.28 88 VAL A C 1
ATOM 614 O O . VAL A 1 88 ? 4.094 17.088 -28.061 1.00 55.28 88 VAL A O 1
ATOM 617 N N . ASP A 1 89 ? 5.811 15.685 -28.409 1.00 52.00 89 ASP A N 1
ATOM 618 C CA . ASP A 1 89 ? 6.434 16.524 -29.438 1.00 52.00 89 ASP A CA 1
ATOM 619 C C . ASP A 1 89 ? 5.758 16.244 -30.791 1.00 52.00 89 ASP A C 1
ATOM 621 O O . ASP A 1 89 ? 5.874 15.150 -31.348 1.00 52.00 89 ASP A O 1
ATOM 625 N N . GLU A 1 90 ? 5.016 17.227 -31.306 1.00 55.66 90 GLU A N 1
ATOM 626 C CA . GLU A 1 90 ? 4.355 17.176 -32.621 1.00 55.66 90 GLU A CA 1
ATOM 627 C C . GLU A 1 90 ? 5.256 17.706 -33.760 1.00 55.66 90 GLU A C 1
ATOM 629 O O . GLU A 1 90 ? 4.809 17.872 -34.898 1.00 55.66 90 GLU A O 1
ATOM 634 N N . SER A 1 91 ? 6.539 17.973 -33.495 1.00 56.47 91 SER A N 1
ATOM 635 C CA . SER A 1 91 ? 7.462 18.598 -34.450 1.00 56.47 91 SER A CA 1
ATOM 636 C C . SER A 1 91 ? 8.132 17.586 -35.401 1.00 56.47 91 SER A C 1
ATOM 638 O O . SER A 1 91 ? 9.355 17.458 -35.413 1.00 56.47 91 SER A O 1
ATOM 640 N N . GLY A 1 92 ? 7.376 16.872 -36.248 1.00 57.31 92 GLY A N 1
ATOM 641 C CA . GLY A 1 92 ? 7.974 16.095 -37.353 1.00 57.31 92 GLY A CA 1
ATOM 642 C C . GLY A 1 92 ? 7.074 15.086 -38.081 1.00 57.31 92 GLY A C 1
ATOM 643 O O . GLY A 1 92 ? 6.092 14.598 -37.538 1.00 57.31 92 GLY A O 1
ATOM 644 N N . ASP A 1 93 ? 7.462 14.720 -39.314 1.00 62.53 93 ASP A N 1
ATOM 645 C CA . ASP A 1 93 ? 6.777 13.759 -40.219 1.00 62.53 93 ASP A CA 1
ATOM 646 C C . ASP A 1 93 ? 6.897 12.279 -39.762 1.00 62.53 93 ASP A C 1
ATOM 648 O O . ASP A 1 93 ? 6.465 11.338 -40.435 1.00 62.53 93 ASP A O 1
ATOM 652 N N . HIS A 1 94 ? 7.515 12.052 -38.599 1.00 58.28 94 HIS A N 1
ATOM 653 C CA . HIS A 1 94 ? 7.662 10.756 -37.945 1.00 58.28 94 HIS A CA 1
ATOM 654 C C . HIS A 1 94 ? 7.188 10.876 -36.496 1.00 58.28 94 HIS A C 1
ATOM 656 O O . HIS A 1 94 ? 7.707 11.674 -35.722 1.00 58.28 94 HIS A O 1
ATOM 662 N N . ALA A 1 95 ? 6.157 10.098 -36.171 1.00 52.25 95 ALA A N 1
ATOM 663 C CA . ALA A 1 95 ? 5.367 10.223 -34.959 1.00 52.25 95 ALA A CA 1
ATOM 664 C C . ALA A 1 95 ? 6.162 9.959 -33.666 1.00 52.25 95 ALA A C 1
ATOM 666 O O . ALA A 1 95 ? 6.702 8.873 -33.472 1.00 52.25 95 ALA A O 1
ATOM 667 N N . VAL A 1 96 ? 6.129 10.969 -32.793 1.00 54.78 96 VAL A N 1
ATOM 668 C CA . VAL A 1 96 ? 5.956 10.936 -31.331 1.00 54.78 96 VAL A CA 1
ATOM 669 C C . VAL A 1 96 ? 6.737 9.862 -30.565 1.00 54.78 96 VAL A C 1
ATOM 671 O O . VAL A 1 96 ? 6.299 8.717 -30.425 1.00 54.78 96 VAL A O 1
ATOM 674 N N . ASP A 1 97 ? 7.835 10.282 -29.932 1.00 46.97 97 ASP A N 1
ATOM 675 C CA . ASP A 1 97 ? 8.455 9.539 -28.833 1.00 46.97 97 ASP A CA 1
ATOM 676 C C . ASP A 1 97 ? 7.495 9.547 -27.628 1.00 46.97 97 ASP A C 1
ATOM 678 O O . ASP A 1 97 ? 7.406 10.517 -26.877 1.00 46.97 97 ASP A O 1
ATOM 682 N N . THR A 1 98 ? 6.699 8.484 -27.470 1.00 53.97 98 THR A N 1
ATOM 683 C CA . THR A 1 98 ? 5.821 8.315 -26.302 1.00 53.97 98 THR A CA 1
ATOM 684 C C . THR A 1 98 ? 6.675 7.893 -25.112 1.00 53.97 98 THR A C 1
ATOM 686 O O . THR A 1 98 ? 6.738 6.718 -24.740 1.00 53.97 98 THR A O 1
ATOM 689 N N . ARG A 1 99 ? 7.360 8.859 -24.504 1.00 54.09 99 ARG A N 1
ATOM 690 C CA . ARG A 1 99 ? 8.051 8.641 -23.240 1.00 54.09 99 ARG A CA 1
ATOM 691 C C . ARG A 1 99 ? 7.012 8.649 -22.118 1.00 54.09 99 ARG A C 1
ATOM 693 O O . ARG A 1 99 ? 6.430 9.675 -21.773 1.00 54.09 99 ARG A O 1
ATOM 700 N N . SER A 1 100 ? 6.728 7.473 -21.572 1.00 60.94 100 SER A N 1
ATOM 701 C CA . SER A 1 100 ? 5.926 7.344 -20.356 1.00 60.94 100 SER A CA 1
ATOM 702 C C . SER A 1 100 ? 6.870 7.308 -19.165 1.00 60.94 100 SER A C 1
ATOM 704 O O . SER A 1 100 ? 7.648 6.362 -19.030 1.00 60.94 100 SER A O 1
ATOM 706 N N . ASP A 1 101 ? 6.763 8.295 -18.283 1.00 73.25 101 ASP A N 1
ATOM 707 C CA . ASP A 1 101 ? 7.424 8.235 -16.984 1.00 73.25 101 ASP A CA 1
ATOM 708 C C . ASP A 1 101 ? 6.532 7.458 -16.008 1.00 73.25 101 ASP A C 1
ATOM 710 O O . ASP A 1 101 ? 5.306 7.479 -16.104 1.00 73.25 101 ASP A O 1
ATOM 714 N N . MET A 1 102 ? 7.138 6.715 -15.085 1.00 83.38 102 MET A N 1
ATOM 715 C CA . MET A 1 102 ? 6.415 6.006 -14.027 1.00 83.38 102 MET A CA 1
ATOM 716 C C . MET A 1 102 ? 6.601 6.777 -12.722 1.00 83.38 102 MET A C 1
ATOM 718 O O . MET A 1 102 ? 7.736 6.980 -12.289 1.00 83.38 102 MET A O 1
ATOM 722 N N . ALA A 1 103 ? 5.505 7.189 -12.088 1.00 86.12 103 ALA A N 1
ATOM 723 C CA . ALA A 1 103 ? 5.542 8.003 -10.877 1.00 86.12 103 ALA A CA 1
ATOM 724 C C . ALA A 1 103 ? 4.702 7.394 -9.750 1.00 86.12 103 ALA A C 1
ATOM 726 O O . ALA A 1 103 ? 3.610 6.869 -9.976 1.00 86.12 103 ALA A O 1
ATOM 727 N N . ALA A 1 104 ? 5.211 7.485 -8.520 1.00 89.88 104 ALA A N 1
ATOM 728 C CA . ALA A 1 104 ? 4.431 7.176 -7.329 1.00 89.88 104 ALA A CA 1
ATOM 729 C C . ALA A 1 104 ? 3.377 8.265 -7.095 1.00 89.88 104 ALA A C 1
ATOM 731 O O . ALA A 1 104 ? 3.648 9.459 -7.254 1.00 89.88 104 ALA A O 1
ATOM 732 N N . VAL A 1 105 ? 2.181 7.859 -6.680 1.00 91.81 105 VAL A N 1
ATOM 733 C CA . VAL A 1 105 ? 1.100 8.805 -6.384 1.00 91.81 105 VAL A CA 1
ATOM 734 C C . VAL A 1 105 ? 1.345 9.484 -5.042 1.00 91.81 105 VAL A C 1
ATOM 736 O O . VAL A 1 105 ? 1.651 8.828 -4.055 1.00 91.81 105 VAL A O 1
ATOM 739 N N . THR A 1 106 ? 1.195 10.809 -4.998 1.00 93.75 106 THR A N 1
ATOM 740 C CA . THR A 1 106 ? 1.290 11.600 -3.764 1.00 93.75 106 THR A CA 1
ATOM 741 C C . THR A 1 106 ? -0.031 12.316 -3.509 1.00 93.75 106 THR A C 1
ATOM 743 O O . THR A 1 106 ? -0.500 13.085 -4.345 1.00 93.75 106 THR A O 1
ATOM 746 N N . LEU A 1 107 ? -0.618 12.081 -2.340 1.00 93.00 107 LEU A N 1
ATOM 747 C CA . LEU A 1 107 ? -1.778 12.801 -1.833 1.00 93.00 107 LEU A CA 1
ATOM 748 C C . LEU A 1 107 ? -1.315 14.075 -1.126 1.00 93.00 107 LEU A C 1
ATOM 750 O O . LEU A 1 107 ? -0.296 14.058 -0.437 1.00 93.00 107 LEU A O 1
ATOM 754 N N . THR A 1 108 ? -2.078 15.157 -1.271 1.00 95.81 108 THR A N 1
ATOM 755 C CA . THR A 1 108 ? -1.860 16.412 -0.538 1.00 95.81 108 THR A CA 1
ATOM 756 C C . THR A 1 108 ? -3.115 16.742 0.264 1.00 95.81 108 THR A C 1
ATOM 758 O O . THR A 1 108 ? -4.204 16.840 -0.300 1.00 95.81 108 THR A O 1
ATOM 761 N N . SER A 1 109 ? -2.964 16.888 1.576 1.00 95.12 109 SER A N 1
ATOM 762 C CA . SER A 1 109 ? -4.022 17.306 2.500 1.00 95.12 109 SER A CA 1
ATOM 763 C C . SER A 1 109 ? -4.271 18.823 2.404 1.00 95.12 109 SER A C 1
ATOM 765 O O . SER A 1 109 ? -3.373 19.557 1.982 1.00 95.12 109 SER A O 1
ATOM 767 N N . PRO A 1 110 ? -5.449 19.341 2.816 1.00 96.31 110 PRO A N 1
ATOM 768 C CA . PRO A 1 110 ? -5.713 20.783 2.864 1.00 96.31 110 PRO A CA 1
ATOM 769 C C . PRO A 1 110 ? -4.707 21.599 3.691 1.00 96.31 110 PRO A C 1
ATOM 771 O O . PRO A 1 110 ? -4.522 22.784 3.426 1.00 96.31 110 PRO A O 1
ATOM 774 N N . ASP A 1 111 ? -4.048 20.978 4.672 1.00 95.75 111 ASP A N 1
ATOM 775 C CA . ASP A 1 111 ? -2.983 21.596 5.476 1.00 95.75 111 ASP A CA 1
ATOM 776 C C . ASP A 1 111 ? -1.599 21.585 4.792 1.00 95.75 111 ASP A C 1
ATOM 778 O O . ASP A 1 111 ? -0.616 22.058 5.362 1.00 95.75 111 ASP A O 1
ATOM 782 N N . GLY A 1 112 ? -1.510 21.061 3.565 1.00 96.06 112 GLY A N 1
ATOM 783 C CA . GLY A 1 112 ? -0.285 20.963 2.774 1.00 96.06 112 GLY A CA 1
ATOM 784 C C . GLY A 1 112 ? 0.584 19.744 3.091 1.00 96.06 112 GLY A C 1
ATOM 785 O O . GLY A 1 112 ? 1.604 19.543 2.425 1.00 96.06 112 GLY A O 1
ATOM 786 N N . SER A 1 113 ? 0.208 18.910 4.068 1.00 96.56 113 SER A N 1
ATOM 787 C CA . SER A 1 113 ? 0.917 17.655 4.327 1.00 96.56 113 SER A CA 1
ATOM 788 C C . SER A 1 113 ? 0.766 16.688 3.149 1.00 96.56 113 SER A C 1
ATOM 790 O O . SER A 1 113 ? -0.245 16.686 2.440 1.00 96.56 113 SER A O 1
ATOM 792 N N . ARG A 1 114 ? 1.808 15.885 2.906 1.00 96.25 114 ARG A N 1
ATOM 793 C CA . ARG A 1 114 ?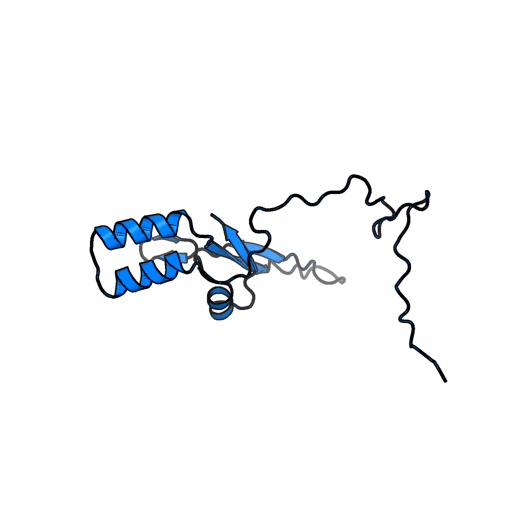 1.862 14.936 1.789 1.00 96.25 114 ARG A CA 1
ATOM 794 C C . ARG A 1 114 ? 1.992 13.510 2.291 1.00 96.25 114 ARG A C 1
ATOM 796 O O . ARG A 1 114 ? 2.750 13.259 3.225 1.00 96.25 114 ARG A O 1
ATOM 803 N N . ALA A 1 115 ? 1.304 12.588 1.631 1.00 95.00 115 ALA A N 1
ATOM 804 C CA . ALA A 1 115 ? 1.343 11.166 1.947 1.00 95.00 115 ALA A CA 1
ATOM 805 C C . ALA A 1 115 ? 1.312 10.320 0.674 1.00 95.00 115 ALA A C 1
ATOM 807 O O . ALA A 1 115 ? 0.774 10.740 -0.349 1.00 95.00 115 ALA A O 1
ATOM 808 N N . LEU A 1 116 ? 1.868 9.113 0.744 1.00 94.94 116 LEU A N 1
ATOM 809 C CA . LEU A 1 116 ? 1.685 8.105 -0.295 1.00 94.94 116 LEU A CA 1
ATOM 810 C C . LEU A 1 116 ? 0.465 7.249 0.073 1.00 94.94 116 LEU A C 1
ATOM 812 O O . LEU A 1 116 ? 0.358 6.835 1.230 1.00 94.94 116 LEU A O 1
ATOM 816 N N . PRO A 1 117 ? -0.449 6.961 -0.866 1.00 95.62 117 PRO A N 1
ATOM 817 C CA . PRO A 1 117 ? -1.442 5.926 -0.644 1.00 95.62 117 PRO A CA 1
ATOM 818 C C . PRO A 1 117 ? -0.735 4.567 -0.572 1.00 95.62 117 PRO A C 1
ATOM 820 O O . PRO A 1 117 ? 0.168 4.283 -1.360 1.00 95.62 117 PRO A O 1
ATOM 823 N N . MET A 1 118 ? -1.149 3.729 0.375 1.00 96.31 118 MET A N 1
ATOM 824 C CA . MET A 1 118 ? -0.628 2.375 0.550 1.00 96.31 118 MET A CA 1
ATOM 825 C C . MET A 1 118 ? -1.7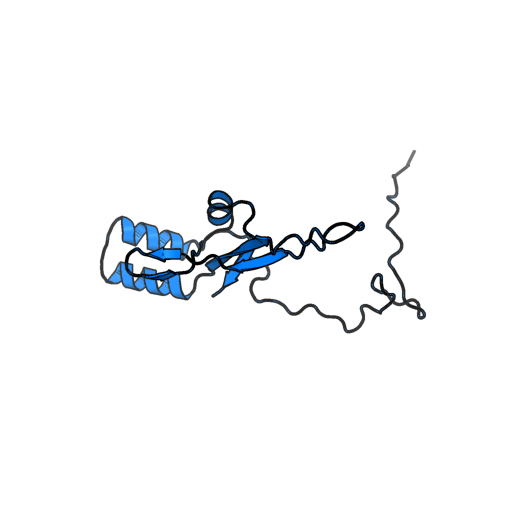85 1.398 0.714 1.00 96.31 118 MET A C 1
ATOM 827 O O . MET A 1 118 ? -2.783 1.712 1.361 1.00 96.31 118 MET A O 1
ATOM 831 N N . PHE A 1 119 ? -1.635 0.211 0.136 1.00 97.44 119 PHE A N 1
ATOM 832 C CA . PHE A 1 119 ? -2.656 -0.831 0.142 1.00 97.44 119 PHE A CA 1
ATOM 833 C C . PHE A 1 119 ? -2.120 -2.107 0.777 1.00 97.44 119 PHE A C 1
ATOM 835 O O . PHE A 1 119 ? -0.928 -2.405 0.691 1.00 97.44 119 PHE A O 1
ATOM 842 N N . THR A 1 120 ? -3.018 -2.873 1.391 1.00 97.00 120 THR A N 1
ATOM 843 C CA . THR A 1 120 ? -2.698 -4.164 2.010 1.00 97.00 120 THR A CA 1
ATOM 844 C C . THR A 1 120 ? -2.855 -5.335 1.040 1.00 97.00 120 THR A C 1
ATOM 846 O O . THR A 1 120 ? -2.237 -6.367 1.260 1.00 97.00 120 THR A O 1
ATOM 849 N N . SER A 1 121 ? -3.639 -5.191 -0.039 1.00 97.69 121 SER A N 1
ATOM 850 C CA . SER A 1 121 ? -3.856 -6.240 -1.047 1.00 97.69 121 SER A CA 1
ATOM 851 C C . SER A 1 121 ? -3.902 -5.706 -2.480 1.00 97.69 121 SER A C 1
ATOM 853 O O . SER A 1 121 ? -4.263 -4.549 -2.720 1.00 97.69 121 SER A O 1
ATOM 855 N N . LEU A 1 122 ? -3.584 -6.578 -3.445 1.00 97.88 122 LEU A N 1
ATOM 856 C CA . LEU A 1 122 ? -3.738 -6.302 -4.878 1.00 97.88 122 LEU A CA 1
ATOM 857 C C . LEU A 1 122 ? -5.198 -6.049 -5.252 1.00 97.88 122 LEU A C 1
ATOM 859 O O . LEU A 1 122 ? -5.462 -5.203 -6.098 1.00 97.88 122 LEU A O 1
ATOM 863 N N . GLU A 1 123 ? -6.139 -6.741 -4.606 1.00 97.88 123 GLU A N 1
ATOM 864 C CA . GLU A 1 123 ? -7.575 -6.514 -4.795 1.00 97.88 123 GLU A CA 1
ATOM 865 C C . GLU A 1 123 ? -7.951 -5.064 -4.463 1.00 97.88 123 GLU A C 1
ATOM 867 O O . GLU A 1 123 ? -8.579 -4.385 -5.274 1.00 97.88 123 GLU A O 1
ATOM 872 N N . SER A 1 124 ? -7.510 -4.565 -3.304 1.00 97.88 124 SER A N 1
ATOM 873 C CA . SER A 1 124 ? -7.810 -3.195 -2.870 1.00 97.88 124 SER A CA 1
ATOM 874 C C . SER A 1 124 ? -7.153 -2.152 -3.775 1.00 97.88 124 SER A C 1
ATOM 876 O O . SER A 1 124 ? -7.772 -1.139 -4.094 1.00 97.88 124 SER A O 1
ATOM 878 N N . LEU A 1 125 ? -5.913 -2.403 -4.215 1.00 98.12 125 LEU A N 1
ATOM 879 C CA . LEU A 1 125 ? -5.205 -1.526 -5.150 1.00 98.12 125 LEU A CA 1
ATOM 880 C C . LEU A 1 125 ? -5.905 -1.488 -6.515 1.00 98.12 125 LEU A C 1
ATOM 882 O O . LEU A 1 125 ? -6.139 -0.406 -7.044 1.00 98.12 125 LEU A O 1
ATOM 886 N N . ALA A 1 126 ? -6.287 -2.644 -7.063 1.00 97.50 126 ALA A N 1
ATOM 887 C CA . ALA A 1 126 ? -6.954 -2.738 -8.360 1.00 97.50 126 ALA A CA 1
ATOM 888 C C . ALA A 1 126 ? -8.366 -2.132 -8.345 1.00 97.50 126 ALA A C 1
ATOM 890 O O . ALA A 1 126 ? -8.803 -1.569 -9.347 1.00 97.50 126 ALA A O 1
ATOM 891 N N . ALA A 1 127 ? -9.072 -2.221 -7.213 1.00 98.19 127 ALA A N 1
ATOM 892 C CA . ALA A 1 127 ? -10.353 -1.546 -7.022 1.00 98.19 127 ALA A CA 1
ATOM 893 C C . ALA A 1 127 ? -10.211 -0.014 -6.991 1.00 98.19 127 ALA A C 1
ATOM 895 O O . ALA A 1 127 ? -11.145 0.692 -7.371 1.00 98.19 127 ALA A O 1
ATOM 896 N N . TRP A 1 128 ? -9.061 0.495 -6.539 1.00 96.94 128 TRP A N 1
ATOM 897 C CA . TRP A 1 128 ? -8.757 1.924 -6.524 1.00 96.94 128 TRP A CA 1
ATOM 898 C C . TRP A 1 128 ? -8.328 2.446 -7.902 1.00 96.94 128 TRP A C 1
ATOM 900 O O . TRP A 1 128 ? -8.906 3.418 -8.385 1.00 96.94 128 TRP A O 1
ATOM 910 N N . ASP A 1 129 ? -7.357 1.794 -8.544 1.00 96.19 129 ASP A N 1
ATOM 911 C CA . ASP A 1 129 ? -6.932 2.090 -9.914 1.00 96.19 129 ASP A CA 1
ATOM 912 C C . ASP A 1 129 ? -6.409 0.810 -10.596 1.00 96.19 129 ASP A C 1
ATOM 914 O O . ASP A 1 129 ? -5.324 0.324 -10.255 1.00 96.19 129 ASP A O 1
ATOM 918 N N . PRO A 1 130 ? -7.128 0.257 -11.589 1.00 96.00 130 PRO A N 1
ATOM 919 C CA . PRO A 1 130 ? -6.711 -0.963 -12.277 1.00 96.00 130 PRO A CA 1
ATOM 920 C C . PRO A 1 130 ? -5.470 -0.779 -13.168 1.00 96.00 130 PRO A C 1
ATOM 922 O O . PRO A 1 130 ? -4.885 -1.773 -13.596 1.00 96.00 130 PRO A O 1
ATOM 925 N N . ALA A 1 131 ? -5.064 0.458 -13.477 1.00 93.19 131 ALA A N 1
ATOM 926 C CA . ALA A 1 131 ? -3.853 0.747 -14.245 1.00 93.19 131 ALA A CA 1
ATOM 927 C C . ALA A 1 131 ? -2.604 0.909 -13.359 1.00 93.19 131 ALA A C 1
ATOM 929 O O . ALA A 1 131 ? -1.480 0.916 -13.878 1.00 93.19 131 ALA A O 1
ATOM 930 N N . ALA A 1 132 ? -2.772 1.030 -12.038 1.00 95.25 132 ALA A N 1
ATOM 931 C CA . ALA A 1 132 ? -1.663 1.184 -11.110 1.00 95.25 132 ALA A CA 1
ATOM 932 C C . ALA A 1 132 ? -0.815 -0.091 -11.031 1.00 95.25 132 ALA A C 1
ATOM 934 O O . ALA A 1 132 ? -1.313 -1.208 -10.886 1.00 95.25 132 ALA A O 1
ATOM 935 N N . ARG A 1 133 ? 0.507 0.080 -11.093 1.00 95.12 133 ARG A N 1
ATOM 936 C CA . ARG A 1 133 ? 1.462 -1.015 -10.922 1.00 95.12 133 ARG A CA 1
ATOM 937 C C . ARG A 1 133 ? 1.858 -1.124 -9.448 1.00 95.12 133 ARG A C 1
ATOM 939 O O . ARG A 1 133 ? 2.275 -0.115 -8.875 1.00 95.12 133 ARG A O 1
ATOM 946 N N . PRO A 1 134 ? 1.755 -2.313 -8.832 1.00 95.31 134 PRO A N 1
ATOM 947 C CA . PRO A 1 134 ? 2.087 -2.497 -7.426 1.00 95.31 134 PRO A CA 1
ATOM 948 C C . PRO A 1 134 ? 3.604 -2.512 -7.215 1.00 95.31 134 PRO A C 1
ATOM 950 O O . PRO A 1 134 ? 4.320 -3.274 -7.868 1.00 95.31 134 PRO A O 1
ATOM 953 N N . VAL A 1 135 ? 4.089 -1.717 -6.260 1.00 94.88 135 VAL A N 1
ATOM 954 C CA . VAL A 1 135 ? 5.458 -1.812 -5.741 1.00 94.88 135 VAL A CA 1
ATOM 955 C C . VAL A 1 135 ? 5.401 -2.277 -4.285 1.00 94.88 135 VAL A C 1
ATOM 957 O O . VAL A 1 135 ? 4.918 -1.521 -3.437 1.00 94.88 135 VAL A O 1
ATOM 960 N N . PRO A 1 136 ? 5.855 -3.509 -3.977 1.00 94.19 136 PRO A N 1
ATOM 961 C CA . PRO A 1 136 ? 5.874 -4.006 -2.611 1.00 94.19 136 PRO A CA 1
ATOM 962 C C . PRO A 1 136 ? 6.981 -3.331 -1.796 1.00 94.19 136 PRO A C 1
ATOM 964 O O . PRO A 1 136 ? 8.120 -3.213 -2.253 1.00 94.19 136 PRO A O 1
ATOM 967 N N . VAL A 1 137 ? 6.643 -2.911 -0.579 1.00 92.50 137 VAL A N 1
ATOM 968 C CA . VAL A 1 137 ? 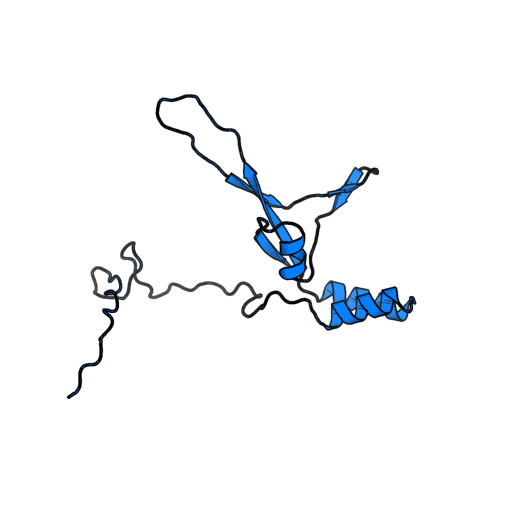7.568 -2.322 0.397 1.00 92.50 137 VAL A CA 1
ATOM 969 C C . VAL A 1 137 ? 7.337 -2.931 1.781 1.00 92.50 137 VAL A C 1
ATOM 971 O O . VAL A 1 137 ? 6.251 -3.436 2.074 1.00 92.50 137 VAL A O 1
ATOM 974 N N . ARG A 1 138 ? 8.371 -2.903 2.620 1.00 87.12 138 ARG A N 1
ATOM 975 C CA . ARG A 1 138 ? 8.337 -3.245 4.043 1.00 87.12 138 ARG A CA 1
ATOM 976 C C . ARG A 1 138 ? 9.280 -2.298 4.772 1.00 87.12 138 ARG A C 1
ATOM 978 O O . ARG A 1 138 ? 10.350 -2.013 4.186 1.00 87.12 138 ARG A O 1
#

Sequence (138 aa):
MTGAAEGSHGSGHRDAQGRPADSAGQAWEGKSIPSHGFSGDDGTADEELVAALRAAASTPGDDVESLLMASVASSRWLVPVVAVATEVDESGDHAVDTRSDMAAVTLTSPDGSRALPMFTSLESLAAWDPAARPVPVR